Protein AF-A0AAW1TNF7-F1 (afdb_monomer_lite)

Radius of gyration: 17.15 Å; chains: 1; bounding box: 32×23×62 Å

Secondary structure (DSSP, 8-state):
-EE-TTS-EE------TT-------TTSSS-HHHHHHHHHHHHHHHHHTS-GGGHHHHHHHHHHHHHHTT--HHHHHHHHHTTSTTTTTTTT--------

InterPro domains:
  IPR058912 Helix-turn-helix domain, animal [PF26215] (22-80)

Organism: NCBI:txid420089

Sequence (100 aa):
MIRTNKNTVVANWYIKPMSSSRYKHANSNHDFGTKMNIIKAIKNRALKLSQLIFHMENRIKLISIFVENGYNTRFLERMINDLEINELQETSSVPTIVGD

pLDDT: mean 80.39, std 15.69, range [43.91, 94.81]

Structure (mmCIF, N/CA/C/O backbone):
data_AF-A0AAW1TNF7-F1
#
_entry.id   AF-A0AAW1TNF7-F1
#
loop_
_atom_site.group_PDB
_atom_site.id
_atom_site.type_symbol
_atom_site.label_atom_id
_atom_site.label_alt_id
_atom_site.label_comp_id
_atom_site.label_asym_id
_atom_site.label_entity_id
_atom_site.label_seq_id
_atom_site.pdbx_PDB_ins_code
_atom_site.Cartn_x
_atom_site.Cartn_y
_atom_site.Cartn_z
_atom_site.occupancy
_atom_site.B_iso_or_equiv
_atom_site.auth_seq_id
_atom_site.auth_comp_id
_atom_site.auth_asym_id
_atom_site.auth_atom_id
_atom_site.pdbx_PDB_model_num
ATOM 1 N N . MET A 1 1 ? -18.338 -0.972 7.243 1.00 66.00 1 MET A N 1
ATOM 2 C CA . MET A 1 1 ? -18.461 -0.360 8.580 1.00 66.00 1 MET A CA 1
ATOM 3 C C . MET A 1 1 ? -19.344 -1.273 9.405 1.00 66.00 1 MET A C 1
ATOM 5 O O . MET A 1 1 ? -20.415 -1.618 8.928 1.00 66.00 1 MET A O 1
ATOM 9 N N . ILE A 1 2 ? -18.872 -1.724 10.563 1.00 76.12 2 ILE A N 1
ATOM 10 C CA . ILE A 1 2 ? -19.595 -2.656 11.438 1.00 76.12 2 ILE A CA 1
ATOM 11 C C . ILE A 1 2 ? -19.802 -1.945 12.776 1.00 76.12 2 ILE A C 1
ATOM 13 O O . ILE A 1 2 ? -18.861 -1.363 13.315 1.00 76.12 2 ILE A O 1
ATOM 17 N N . ARG A 1 3 ? -21.032 -1.941 13.296 1.00 71.19 3 ARG A N 1
ATOM 18 C CA . ARG A 1 3 ? -21.325 -1.422 14.637 1.00 71.19 3 ARG A CA 1
ATOM 19 C C . ARG A 1 3 ? -21.099 -2.552 15.633 1.00 71.19 3 ARG A C 1
ATOM 21 O O . ARG A 1 3 ? -21.654 -3.631 15.459 1.00 71.19 3 ARG A O 1
ATOM 28 N N . THR A 1 4 ? -20.267 -2.327 16.640 1.00 72.50 4 THR A N 1
ATOM 29 C CA . THR A 1 4 ? -20.054 -3.317 17.699 1.00 72.50 4 THR A CA 1
ATOM 30 C C . THR A 1 4 ? -21.107 -3.165 18.795 1.00 72.50 4 THR A C 1
ATOM 32 O O . THR A 1 4 ? -21.696 -2.096 18.977 1.00 72.50 4 THR A O 1
ATOM 35 N N . ASN A 1 5 ? -21.281 -4.221 19.593 1.00 71.44 5 ASN A N 1
ATOM 36 C CA . ASN A 1 5 ? -22.155 -4.219 20.773 1.00 71.44 5 ASN A CA 1
ATOM 37 C C . ASN A 1 5 ? -21.734 -3.192 21.844 1.00 71.44 5 ASN A C 1
ATOM 39 O O . ASN A 1 5 ? -22.525 -2.869 22.720 1.00 71.44 5 ASN A O 1
ATOM 43 N N . LYS A 1 6 ? -20.513 -2.642 21.765 1.00 76.88 6 LYS A N 1
ATOM 44 C CA . LYS A 1 6 ? -19.997 -1.598 22.669 1.00 76.88 6 LYS A CA 1
ATOM 45 C C . LYS A 1 6 ? -20.311 -0.176 22.189 1.00 76.88 6 LYS A C 1
ATOM 47 O O . LYS A 1 6 ? -19.662 0.772 22.614 1.00 76.88 6 LYS A O 1
ATOM 52 N N . ASN A 1 7 ? -21.260 -0.024 21.264 1.00 74.94 7 ASN A N 1
ATOM 53 C CA . ASN A 1 7 ? -21.607 1.251 20.637 1.00 74.94 7 ASN A CA 1
ATOM 54 C C . ASN A 1 7 ? -20.428 1.927 19.902 1.00 74.94 7 ASN A C 1
ATOM 56 O O . ASN A 1 7 ? -20.480 3.122 19.621 1.00 74.94 7 ASN A O 1
ATOM 60 N N . THR A 1 8 ? -19.380 1.168 19.558 1.00 75.44 8 THR A N 1
ATOM 61 C CA . THR A 1 8 ? -18.251 1.666 18.766 1.00 75.44 8 THR A CA 1
ATOM 62 C C . THR A 1 8 ? -18.426 1.302 17.299 1.00 75.44 8 THR A C 1
ATOM 64 O O . THR A 1 8 ? -18.988 0.262 16.940 1.00 75.44 8 THR A O 1
ATOM 67 N N . VAL A 1 9 ? -17.949 2.186 16.428 1.00 80.44 9 VAL A N 1
ATOM 68 C CA . VAL A 1 9 ? -17.953 1.972 14.985 1.00 80.44 9 VAL A CA 1
ATOM 69 C C . VAL A 1 9 ? -16.599 1.429 14.569 1.00 80.44 9 VAL A C 1
ATOM 71 O O . VAL A 1 9 ? -15.570 2.041 14.841 1.00 80.44 9 VAL A O 1
ATOM 74 N N . VAL A 1 10 ? -16.610 0.292 13.884 1.00 84.06 10 VAL A N 1
ATOM 75 C CA . VAL A 1 10 ? -15.430 -0.339 13.304 1.00 84.06 10 VAL A CA 1
ATOM 76 C C . VAL A 1 10 ? -15.415 -0.056 11.804 1.00 84.06 10 VAL A C 1
ATOM 78 O O . VAL A 1 10 ? -16.317 -0.458 11.055 1.00 84.06 10 VAL A O 1
ATOM 81 N N . ALA A 1 11 ? -14.401 0.686 11.364 1.00 84.88 11 ALA A N 1
ATOM 82 C CA . ALA A 1 11 ? -14.240 1.116 9.982 1.00 84.88 11 ALA A CA 1
ATOM 83 C C . ALA A 1 11 ? -13.024 0.444 9.336 1.00 84.88 11 ALA A C 1
ATOM 85 O O . ALA A 1 11 ? -11.946 0.370 9.924 1.00 84.88 11 ALA A O 1
ATOM 86 N N . ASN A 1 12 ? -13.225 -0.026 8.106 1.00 88.06 12 ASN A N 1
ATOM 87 C CA . ASN A 1 12 ? -12.171 -0.476 7.208 1.00 88.06 12 ASN A CA 1
ATOM 88 C C . ASN A 1 12 ? -12.199 0.399 5.943 1.00 88.06 12 ASN A C 1
ATOM 90 O O . ASN A 1 12 ? -13.251 0.959 5.610 1.00 88.06 12 ASN A O 1
ATOM 94 N N . TRP A 1 13 ? -11.080 0.501 5.225 1.00 86.88 13 TRP A N 1
ATOM 95 C CA . TRP A 1 13 ? -11.037 1.207 3.952 1.00 86.88 13 TRP A CA 1
ATOM 96 C C . TRP A 1 13 ? -11.935 0.509 2.926 1.00 86.88 13 TRP A C 1
ATOM 98 O O . TRP A 1 13 ? -11.979 -0.716 2.813 1.00 86.88 13 TRP A O 1
ATOM 108 N N . TYR A 1 14 ? -12.699 1.303 2.184 1.00 82.69 14 TYR A N 1
ATOM 109 C CA . TYR A 1 14 ? -13.625 0.783 1.190 1.00 82.69 14 TYR A CA 1
ATOM 110 C C . TYR A 1 14 ? -12.973 0.765 -0.194 1.00 82.69 14 TYR A C 1
ATOM 112 O O . TYR A 1 14 ? -12.538 1.803 -0.697 1.00 82.69 14 TYR A O 1
ATOM 120 N N . ILE A 1 15 ? -12.970 -0.409 -0.826 1.00 79.31 15 ILE A N 1
ATOM 121 C CA . ILE A 1 15 ? -12.661 -0.585 -2.246 1.00 79.31 15 ILE A CA 1
ATOM 122 C C . ILE A 1 15 ? -13.958 -0.980 -2.948 1.00 79.31 15 ILE A C 1
ATOM 124 O O . ILE A 1 15 ? -14.658 -1.886 -2.492 1.00 79.31 15 ILE A O 1
ATOM 128 N N . LYS A 1 16 ? -14.284 -0.312 -4.060 1.00 77.81 16 LYS A N 1
ATOM 129 C CA . LYS A 1 16 ? -15.455 -0.684 -4.860 1.00 77.81 16 LYS A CA 1
ATOM 130 C C . LYS A 1 16 ? -15.324 -2.145 -5.332 1.00 77.81 16 LYS A C 1
ATOM 132 O O . LYS A 1 16 ? -14.288 -2.476 -5.898 1.00 77.81 16 LYS A O 1
ATOM 137 N N . PRO A 1 17 ? -16.374 -2.979 -5.218 1.00 64.69 17 PRO A N 1
ATOM 138 C CA . PRO A 1 17 ? -16.347 -4.373 -5.681 1.00 64.69 17 PRO A CA 1
ATOM 139 C C . PRO A 1 17 ? -16.016 -4.527 -7.170 1.00 64.69 17 PRO A C 1
ATOM 141 O O . PRO A 1 17 ? -15.403 -5.505 -7.567 1.00 64.69 17 PRO A O 1
ATOM 144 N N . MET A 1 18 ? -16.392 -3.539 -7.989 1.00 64.62 18 MET A N 1
ATOM 145 C CA . MET A 1 18 ? -16.090 -3.494 -9.426 1.00 64.62 18 MET A CA 1
ATOM 146 C C . MET A 1 18 ? -14.780 -2.760 -9.749 1.00 64.62 18 MET A C 1
ATOM 148 O O . MET A 1 18 ? -14.565 -2.355 -10.891 1.00 64.62 18 MET A O 1
ATOM 152 N N . SER A 1 19 ? -13.916 -2.498 -8.762 1.00 74.00 19 SER A N 1
ATOM 153 C CA . SER A 1 19 ? -12.617 -1.906 -9.074 1.00 74.00 19 SER A CA 1
ATOM 154 C C . SER A 1 19 ? -11.809 -2.926 -9.864 1.00 74.00 19 SER A C 1
ATOM 156 O O . SER A 1 19 ? -11.618 -4.044 -9.397 1.00 74.00 19 SER A O 1
ATOM 158 N N . SER A 1 20 ? -11.283 -2.536 -11.019 1.00 72.25 20 SER A N 1
A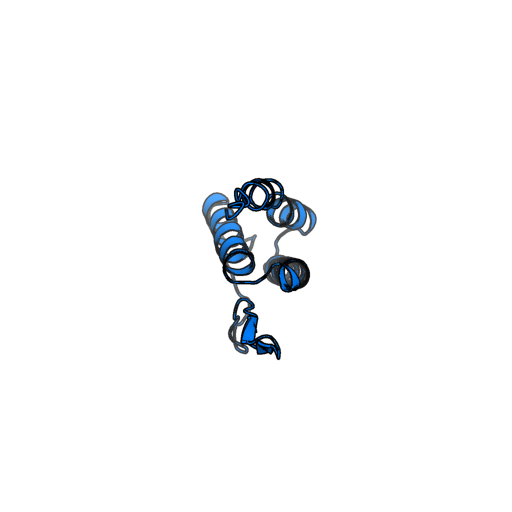TOM 159 C CA . SER A 1 20 ? -10.416 -3.399 -11.825 1.00 72.25 20 SER A CA 1
ATOM 160 C C . SER A 1 20 ? -9.040 -3.638 -11.193 1.00 72.25 20 SER A C 1
ATOM 162 O O . SER A 1 20 ? -8.196 -4.264 -11.825 1.00 72.25 20 SER A O 1
ATOM 164 N N . SER A 1 21 ? -8.778 -3.069 -10.007 1.00 72.12 21 SER A N 1
ATOM 165 C CA . SER A 1 21 ? -7.460 -3.002 -9.365 1.00 72.12 21 SER A CA 1
ATOM 166 C C . SER A 1 21 ? -6.354 -2.456 -10.280 1.00 72.12 21 SER A C 1
ATOM 168 O O . SER A 1 21 ? -5.177 -2.587 -9.963 1.00 72.12 21 SER A O 1
ATOM 170 N N . ARG A 1 22 ? -6.699 -1.817 -11.410 1.00 79.19 22 ARG A N 1
ATOM 171 C CA . ARG A 1 22 ? -5.732 -1.276 -12.370 1.00 79.19 22 ARG A CA 1
ATOM 172 C C . ARG A 1 22 ? -5.221 0.068 -11.881 1.00 79.19 22 ARG A C 1
ATOM 174 O O . ARG A 1 22 ? -5.897 1.090 -11.996 1.00 79.19 22 ARG A O 1
ATOM 181 N N . TYR A 1 23 ? -4.006 0.053 -11.363 1.00 87.38 23 TYR A N 1
ATOM 182 C CA . TYR A 1 23 ? -3.233 1.245 -11.051 1.00 87.38 23 TYR A CA 1
ATOM 183 C C . TYR A 1 23 ? -2.215 1.505 -12.169 1.00 87.38 23 TYR A C 1
ATOM 185 O O . TYR A 1 23 ? -2.179 0.798 -13.177 1.00 87.38 23 TYR A O 1
ATOM 193 N N . LYS A 1 24 ? -1.386 2.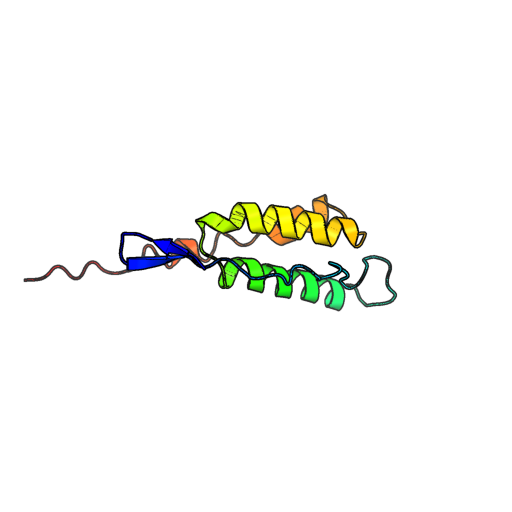553 -12.041 1.00 88.19 24 LYS A N 1
ATOM 194 C CA . LYS A 1 24 ? -0.290 2.758 -13.003 1.00 88.19 24 LYS A CA 1
ATOM 195 C C . LYS A 1 24 ? 0.622 1.537 -12.959 1.00 88.19 24 LYS A C 1
ATOM 197 O O . LYS A 1 24 ? 1.230 1.280 -11.927 1.00 88.19 24 LYS A O 1
ATOM 202 N N . HIS A 1 25 ? 0.725 0.822 -14.071 1.00 91.81 25 HIS A N 1
ATOM 203 C CA . HIS A 1 25 ? 1.554 -0.374 -14.186 1.00 91.81 25 HIS A CA 1
ATOM 204 C C . HIS A 1 25 ? 3.045 -0.046 -13.999 1.00 91.81 25 HIS A C 1
ATOM 206 O O . HIS A 1 25 ? 3.496 1.027 -14.418 1.00 91.81 25 HIS A O 1
ATOM 212 N N . ALA A 1 26 ? 3.833 -0.961 -13.434 1.00 90.94 26 ALA A N 1
ATOM 213 C CA . ALA A 1 26 ? 5.262 -0.748 -13.182 1.00 90.94 26 ALA A CA 1
ATOM 214 C C . ALA A 1 26 ? 6.049 -0.404 -14.463 1.00 90.94 26 ALA A C 1
ATOM 216 O O . ALA A 1 26 ? 6.864 0.518 -14.464 1.00 90.94 26 ALA A O 1
ATOM 217 N N . ASN A 1 27 ? 5.711 -1.064 -15.574 1.00 91.19 27 ASN A N 1
ATOM 218 C CA . ASN A 1 27 ? 6.331 -0.866 -16.896 1.00 91.19 27 ASN A CA 1
ATOM 219 C C . ASN A 1 27 ? 5.738 0.294 -17.718 1.00 91.19 27 ASN A C 1
ATOM 221 O O . ASN A 1 27 ? 6.094 0.472 -18.877 1.00 91.19 27 ASN A O 1
ATOM 225 N N . SER A 1 28 ? 4.806 1.076 -17.164 1.00 91.56 28 SER A N 1
ATOM 226 C CA . SER A 1 28 ? 4.272 2.249 -17.873 1.00 91.56 28 SER A CA 1
ATOM 227 C C . SER A 1 28 ? 5.341 3.338 -18.042 1.00 91.56 28 SER A C 1
ATOM 229 O O . SER A 1 28 ? 6.228 3.464 -17.197 1.00 91.56 28 SER A O 1
ATOM 231 N N . ASN A 1 29 ? 5.228 4.180 -19.076 1.00 93.31 29 ASN A N 1
ATOM 232 C CA . ASN A 1 29 ? 6.184 5.264 -19.375 1.00 93.31 29 ASN A CA 1
ATOM 233 C C . ASN A 1 29 ? 6.094 6.471 -18.409 1.00 93.31 29 ASN A C 1
ATOM 235 O O . ASN A 1 29 ? 6.378 7.609 -18.766 1.00 93.31 29 ASN A O 1
ATOM 239 N N . HIS A 1 30 ? 5.614 6.247 -17.188 1.00 91.00 30 HIS A N 1
ATOM 240 C CA . HIS A 1 30 ? 5.562 7.260 -16.143 1.00 91.00 30 HIS A CA 1
ATOM 241 C C . HIS A 1 30 ? 6.835 7.223 -15.305 1.00 91.00 30 HIS A C 1
ATOM 243 O O . HIS A 1 30 ? 7.418 6.155 -15.085 1.00 91.00 30 HIS A O 1
ATOM 249 N N . ASP A 1 31 ? 7.221 8.384 -14.789 1.00 92.94 31 ASP A N 1
ATOM 250 C CA . ASP A 1 31 ? 8.353 8.509 -13.888 1.00 92.94 31 ASP A CA 1
ATOM 251 C C . ASP A 1 31 ? 8.148 7.670 -12.614 1.00 92.94 31 ASP A C 1
ATOM 253 O O . ASP A 1 31 ? 7.027 7.394 -12.161 1.00 92.94 31 ASP A O 1
ATOM 257 N N . PHE A 1 32 ? 9.264 7.232 -12.035 1.00 90.88 32 PHE A N 1
ATOM 258 C CA . PHE A 1 32 ? 9.252 6.401 -10.837 1.00 90.88 32 PHE A CA 1
ATOM 259 C C . PHE A 1 32 ? 8.638 7.129 -9.630 1.00 90.88 32 PHE A C 1
ATOM 261 O O . PHE A 1 32 ? 7.969 6.497 -8.811 1.00 90.88 32 PHE A O 1
ATOM 268 N N . GLY A 1 33 ? 8.799 8.454 -9.546 1.00 93.25 33 GLY A N 1
ATOM 269 C CA . GLY A 1 33 ? 8.239 9.281 -8.477 1.00 93.25 33 GLY A CA 1
ATOM 270 C C . GLY A 1 33 ? 6.711 9.247 -8.453 1.00 93.25 33 GLY A C 1
ATOM 271 O O . GLY A 1 33 ? 6.112 8.994 -7.410 1.00 93.25 33 GLY A O 1
ATOM 272 N N . THR A 1 34 ? 6.065 9.393 -9.606 1.00 92.31 34 THR A N 1
ATOM 273 C CA . THR A 1 34 ? 4.609 9.299 -9.755 1.00 92.31 34 THR A CA 1
ATOM 274 C C . THR A 1 34 ? 4.094 7.923 -9.338 1.00 92.31 34 THR A C 1
ATOM 276 O O . THR A 1 34 ? 3.103 7.825 -8.612 1.00 92.31 34 THR A O 1
ATOM 279 N N . LYS A 1 35 ? 4.777 6.846 -9.743 1.00 92.31 35 LYS A N 1
ATOM 280 C CA . LYS A 1 35 ? 4.419 5.470 -9.352 1.00 92.31 35 LYS A CA 1
ATOM 281 C C . LYS A 1 35 ? 4.536 5.271 -7.836 1.00 92.31 35 LYS A C 1
ATOM 283 O O . LYS A 1 35 ? 3.600 4.796 -7.195 1.00 92.31 35 LYS A O 1
ATOM 288 N N . MET A 1 36 ? 5.644 5.723 -7.253 1.00 91.94 36 MET A N 1
ATOM 289 C CA . MET A 1 36 ? 5.902 5.724 -5.811 1.00 91.94 36 MET A CA 1
ATOM 290 C C . MET A 1 36 ? 4.824 6.506 -5.039 1.00 91.94 36 MET A C 1
ATOM 292 O O . MET A 1 36 ? 4.311 6.029 -4.025 1.00 91.94 36 MET A O 1
ATOM 296 N N . ASN A 1 37 ? 4.436 7.682 -5.533 1.00 92.81 37 ASN A N 1
ATOM 297 C CA . ASN A 1 37 ? 3.412 8.520 -4.910 1.00 92.81 37 ASN A CA 1
ATOM 298 C C . ASN A 1 37 ? 2.035 7.855 -4.914 1.00 92.81 37 ASN A C 1
ATOM 300 O O . ASN A 1 37 ? 1.317 7.951 -3.923 1.00 92.81 37 ASN A O 1
ATOM 304 N N . ILE A 1 38 ? 1.685 7.126 -5.975 1.00 92.69 38 ILE A N 1
ATOM 305 C CA . ILE A 1 38 ? 0.436 6.354 -6.030 1.00 92.69 38 ILE A CA 1
ATOM 306 C C . ILE A 1 38 ? 0.427 5.257 -4.966 1.00 92.69 38 ILE A C 1
ATOM 308 O O . ILE A 1 38 ? -0.545 5.150 -4.217 1.00 92.69 38 ILE A O 1
ATOM 312 N N . ILE A 1 39 ? 1.515 4.488 -4.847 1.00 92.44 39 ILE A N 1
ATOM 313 C CA . ILE A 1 39 ? 1.628 3.441 -3.821 1.00 92.44 39 ILE A CA 1
ATOM 314 C C . ILE A 1 39 ? 1.481 4.056 -2.424 1.00 92.44 39 ILE A C 1
ATOM 316 O O . ILE A 1 39 ? 0.686 3.574 -1.616 1.00 92.44 39 ILE A O 1
ATOM 320 N N . LYS A 1 40 ? 2.177 5.168 -2.149 1.00 91.94 40 LYS A N 1
ATOM 321 C CA . LYS A 1 40 ? 2.078 5.889 -0.870 1.00 91.94 40 LYS A CA 1
ATOM 322 C C . LYS A 1 40 ? 0.664 6.402 -0.595 1.00 91.94 40 LYS A C 1
ATOM 324 O O . LYS A 1 40 ? 0.164 6.220 0.511 1.00 91.94 40 LYS A O 1
ATOM 329 N N . ALA A 1 41 ? 0.009 7.015 -1.579 1.00 91.19 41 ALA A N 1
ATOM 330 C CA . ALA A 1 41 ? 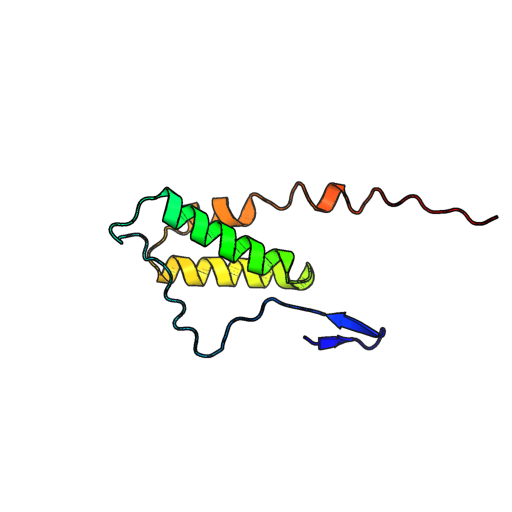-1.332 7.571 -1.421 1.00 91.19 41 ALA A CA 1
ATOM 331 C C . ALA A 1 41 ? -2.360 6.483 -1.082 1.00 91.19 41 ALA A C 1
ATOM 333 O O . ALA A 1 41 ? -3.177 6.651 -0.177 1.00 91.19 41 ALA A O 1
ATOM 334 N N . ILE A 1 42 ? -2.291 5.344 -1.771 1.00 91.31 42 ILE A N 1
ATOM 335 C CA . ILE A 1 42 ? -3.223 4.231 -1.569 1.00 91.31 42 ILE A CA 1
ATOM 336 C C . ILE A 1 42 ? -2.937 3.534 -0.241 1.00 91.31 42 ILE A C 1
ATOM 338 O O . ILE A 1 42 ? -3.875 3.264 0.505 1.00 91.31 42 ILE A O 1
ATOM 342 N N . LYS A 1 43 ? -1.660 3.338 0.109 1.00 91.25 43 LYS A N 1
ATOM 343 C CA . LYS A 1 43 ? -1.264 2.855 1.435 1.00 91.25 43 LYS A CA 1
ATOM 344 C C . LYS A 1 43 ? -1.823 3.737 2.546 1.00 91.25 43 LYS A C 1
ATOM 346 O O . LYS A 1 43 ? -2.494 3.240 3.444 1.00 91.25 43 LYS A O 1
ATOM 351 N N . ASN A 1 44 ? -1.578 5.044 2.469 1.00 90.38 44 ASN A N 1
ATOM 352 C CA . ASN A 1 44 ? -2.047 5.995 3.473 1.00 90.38 44 ASN A CA 1
ATOM 353 C C . ASN A 1 44 ? -3.568 5.952 3.593 1.00 90.38 44 ASN A C 1
ATOM 355 O O . ASN A 1 44 ? -4.092 5.956 4.698 1.00 90.38 44 ASN A O 1
ATOM 359 N N . ARG A 1 45 ? -4.283 5.846 2.471 1.00 89.56 45 ARG A N 1
ATOM 360 C CA . ARG A 1 45 ? -5.737 5.690 2.481 1.00 89.56 45 ARG A CA 1
ATOM 361 C C . ARG A 1 45 ? -6.173 4.397 3.173 1.00 89.56 45 ARG A C 1
ATOM 363 O O . ARG A 1 45 ? -7.122 4.431 3.947 1.00 89.56 45 ARG A O 1
ATOM 370 N N . ALA A 1 46 ? -5.508 3.280 2.894 1.00 90.31 46 ALA A N 1
ATOM 371 C CA . ALA A 1 46 ? -5.851 1.992 3.479 1.00 90.31 46 ALA A CA 1
ATOM 372 C C . ALA A 1 46 ? -5.627 1.971 4.990 1.00 90.31 46 ALA A C 1
ATOM 374 O O . ALA A 1 46 ? -6.488 1.494 5.718 1.00 90.31 46 ALA A O 1
ATOM 375 N N . LEU A 1 47 ? -4.506 2.516 5.463 1.00 89.25 47 LEU A N 1
ATOM 376 C CA . LEU A 1 47 ? -4.135 2.472 6.877 1.00 89.25 47 LEU A CA 1
ATOM 377 C C . LEU A 1 47 ? -4.817 3.579 7.691 1.00 89.25 47 LEU A C 1
ATOM 379 O O . LEU A 1 47 ? -5.399 3.287 8.725 1.00 89.25 47 LEU A O 1
ATOM 383 N N . LYS A 1 48 ? -4.851 4.827 7.205 1.00 88.19 48 LYS A N 1
ATOM 384 C CA . LYS A 1 48 ? -5.420 5.956 7.968 1.00 88.19 48 LYS A CA 1
ATOM 385 C C . LYS A 1 48 ? -6.943 5.938 8.061 1.00 88.19 48 LYS A C 1
ATOM 387 O O . LYS A 1 48 ? -7.502 6.501 8.992 1.00 88.19 48 LYS A O 1
ATOM 392 N N . LEU A 1 49 ? -7.628 5.328 7.090 1.00 88.31 49 LEU A N 1
ATOM 393 C CA . LEU A 1 49 ? -9.093 5.211 7.109 1.00 88.31 49 LEU A CA 1
ATOM 394 C C . LEU A 1 49 ? -9.585 3.900 7.732 1.00 88.31 49 LEU A C 1
ATOM 396 O O . LEU A 1 49 ? -10.795 3.679 7.793 1.00 88.31 49 LEU A O 1
ATOM 400 N N . SER A 1 50 ? -8.677 3.014 8.146 1.00 89.12 50 SER A N 1
ATOM 401 C CA . SER A 1 50 ? -9.032 1.750 8.785 1.00 89.12 50 SER A CA 1
ATOM 402 C C . SER A 1 50 ? -8.494 1.671 10.204 1.00 89.12 50 SER A C 1
ATOM 404 O O . SER A 1 50 ? -7.489 2.281 10.557 1.00 89.12 50 SER A O 1
ATOM 406 N N . GLN A 1 51 ? -9.180 0.897 11.034 1.00 88.12 51 GLN A N 1
ATOM 407 C CA . GLN A 1 51 ? -8.688 0.564 12.365 1.00 88.12 51 GLN A CA 1
ATOM 408 C C . GLN A 1 51 ? -7.558 -0.463 12.302 1.00 88.12 51 GLN A C 1
ATOM 410 O O . GLN A 1 51 ? -7.527 -1.295 11.394 1.00 88.12 51 GLN A O 1
ATOM 415 N N . LEU A 1 52 ? -6.693 -0.446 13.322 1.00 86.69 52 LEU A N 1
ATOM 416 C CA . LEU A 1 52 ? -5.490 -1.281 13.428 1.00 86.69 52 LEU A CA 1
ATOM 417 C C . LEU A 1 52 ? -5.762 -2.778 13.196 1.00 86.69 52 LEU A C 1
ATOM 419 O O . LEU A 1 52 ? -4.964 -3.466 12.568 1.00 86.69 52 LEU A O 1
ATOM 423 N N . ILE A 1 53 ? -6.937 -3.266 13.607 1.00 87.06 53 ILE A N 1
ATOM 424 C CA . ILE A 1 53 ? -7.360 -4.660 13.405 1.00 87.06 53 ILE A CA 1
ATOM 425 C C . ILE A 1 53 ? -7.401 -5.085 11.927 1.00 87.06 53 ILE A C 1
ATOM 427 O O . ILE A 1 53 ? -7.255 -6.265 11.629 1.00 87.06 53 ILE A O 1
ATOM 431 N N . PHE A 1 54 ? -7.584 -4.138 11.000 1.00 89.44 54 PHE A N 1
ATOM 432 C CA . PHE A 1 54 ? -7.621 -4.396 9.559 1.00 89.44 54 PHE A CA 1
ATOM 433 C C . PHE A 1 54 ? -6.297 -4.093 8.861 1.00 89.44 54 PHE A C 1
ATOM 435 O O . PHE A 1 54 ? -6.174 -4.346 7.665 1.00 89.44 54 PHE A O 1
ATOM 442 N N . HIS A 1 55 ? -5.302 -3.532 9.556 1.00 89.75 55 HIS A N 1
ATOM 443 C CA . HIS A 1 55 ? -4.069 -3.072 8.911 1.00 89.75 55 HIS A CA 1
ATOM 444 C C . HIS A 1 55 ? -3.316 -4.224 8.253 1.00 89.75 55 HIS A C 1
ATOM 446 O O . HIS A 1 55 ? -2.901 -4.088 7.106 1.00 89.75 55 HIS A O 1
ATOM 452 N N . MET A 1 56 ? -3.219 -5.378 8.915 1.00 90.19 56 MET A N 1
ATOM 453 C CA . MET A 1 56 ? -2.571 -6.566 8.348 1.00 90.19 56 MET A CA 1
ATOM 454 C C . MET A 1 56 ? -3.257 -7.048 7.065 1.00 90.19 56 MET A C 1
ATOM 456 O O . MET A 1 56 ? -2.600 -7.219 6.039 1.00 90.19 56 MET A O 1
ATOM 460 N N . GLU A 1 57 ? -4.583 -7.197 7.089 1.00 91.38 57 GLU A N 1
ATOM 461 C CA . GLU A 1 57 ? -5.361 -7.601 5.911 1.00 91.38 57 GLU A CA 1
ATOM 462 C C . GLU A 1 57 ? -5.219 -6.578 4.772 1.00 91.38 57 GLU A C 1
ATOM 464 O O . GLU A 1 57 ? -4.995 -6.933 3.613 1.00 91.38 57 GLU A O 1
ATOM 469 N N . ASN A 1 58 ? -5.266 -5.288 5.105 1.00 91.88 58 ASN A N 1
ATOM 470 C CA . ASN A 1 58 ? -5.114 -4.207 4.141 1.00 91.88 58 ASN A CA 1
ATOM 471 C 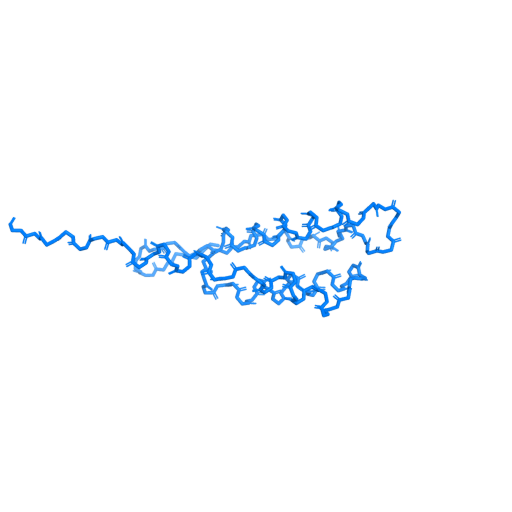C . ASN A 1 58 ? -3.719 -4.176 3.514 1.00 91.88 58 ASN A C 1
ATOM 473 O O . ASN A 1 58 ? -3.613 -3.942 2.312 1.00 91.88 58 ASN A O 1
ATOM 477 N N . ARG A 1 59 ? -2.653 -4.446 4.279 1.00 91.38 59 ARG A N 1
ATOM 478 C CA . ARG A 1 59 ? -1.281 -4.550 3.754 1.00 91.38 59 ARG A CA 1
ATOM 479 C C . ARG A 1 59 ? -1.161 -5.693 2.751 1.00 91.38 59 ARG A C 1
ATOM 481 O O . ARG A 1 59 ? -0.672 -5.466 1.647 1.00 91.38 59 ARG A O 1
ATOM 488 N N . ILE A 1 60 ? -1.665 -6.880 3.095 1.00 92.69 60 ILE A N 1
ATOM 489 C CA . ILE A 1 60 ? -1.669 -8.047 2.196 1.00 92.69 60 ILE A CA 1
ATOM 490 C C . ILE A 1 60 ? -2.401 -7.706 0.894 1.00 92.69 60 ILE A C 1
ATOM 492 O O . ILE A 1 60 ? -1.874 -7.923 -0.197 1.00 92.69 60 ILE A O 1
ATOM 496 N N . LYS A 1 61 ? -3.581 -7.090 1.008 1.00 91.81 61 LYS A N 1
ATOM 497 C CA . LYS A 1 61 ? -4.393 -6.688 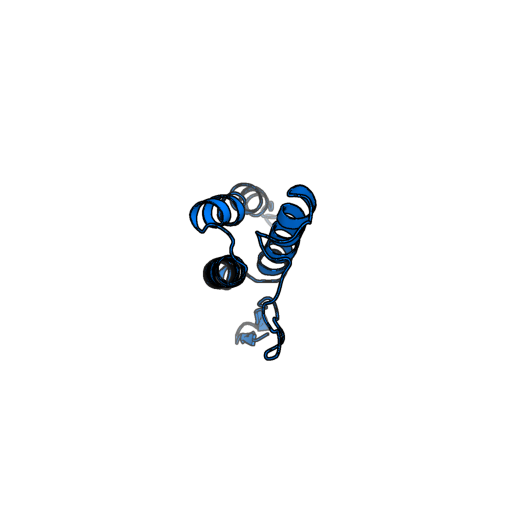-0.144 1.00 91.81 61 LYS A CA 1
ATOM 498 C C . LYS A 1 61 ? -3.718 -5.624 -1.012 1.00 91.81 61 LYS A C 1
ATOM 500 O O . LYS A 1 61 ? -3.832 -5.655 -2.232 1.00 91.81 61 LYS A O 1
ATOM 505 N N . LEU A 1 62 ? -3.012 -4.669 -0.410 1.00 92.38 62 LEU A N 1
ATOM 506 C CA . LEU A 1 62 ? -2.235 -3.679 -1.158 1.00 92.38 62 LEU A CA 1
ATOM 507 C C . LEU A 1 62 ? -1.098 -4.333 -1.938 1.00 92.38 62 LEU A C 1
ATOM 509 O O . LEU A 1 62 ? -0.899 -4.005 -3.107 1.00 92.38 62 LEU A O 1
ATOM 513 N N . ILE A 1 63 ? -0.364 -5.250 -1.304 1.00 93.38 63 ILE A N 1
ATOM 514 C CA . ILE A 1 63 ? 0.726 -5.973 -1.958 1.00 93.38 63 ILE A CA 1
ATOM 515 C C . ILE A 1 63 ? 0.176 -6.756 -3.150 1.00 93.38 63 ILE A C 1
ATOM 517 O O . ILE A 1 63 ? 0.709 -6.602 -4.246 1.00 93.38 63 ILE A O 1
ATOM 521 N N . SER A 1 64 ? -0.914 -7.512 -2.980 1.00 93.06 64 SER A N 1
ATOM 522 C CA . SER A 1 64 ? -1.498 -8.297 -4.076 1.00 93.06 64 SER A CA 1
ATOM 523 C C . SER A 1 64 ? -1.904 -7.413 -5.258 1.00 93.06 64 SER A C 1
ATOM 525 O O . SER A 1 64 ? -1.504 -7.675 -6.389 1.00 93.06 64 SER A O 1
ATOM 527 N N . ILE A 1 65 ? -2.592 -6.300 -4.984 1.00 92.38 65 ILE A N 1
ATOM 528 C CA . ILE A 1 65 ? -2.989 -5.312 -5.990 1.00 92.38 65 ILE A CA 1
ATOM 529 C C . ILE A 1 65 ? -1.778 -4.808 -6.783 1.00 92.38 65 ILE A C 1
ATOM 531 O O . ILE A 1 65 ? -1.812 -4.765 -8.010 1.00 92.38 65 ILE A O 1
ATOM 535 N N . PHE A 1 66 ? -0.698 -4.387 -6.123 1.00 93.62 66 PHE A N 1
ATOM 536 C CA . PHE A 1 66 ? 0.445 -3.831 -6.851 1.00 93.62 66 PHE A CA 1
ATOM 537 C C . PHE A 1 66 ? 1.284 -4.908 -7.545 1.00 93.62 66 PHE A C 1
ATOM 539 O O . PHE A 1 66 ? 1.810 -4.646 -8.624 1.00 93.62 66 PHE A O 1
ATOM 546 N N . VAL A 1 67 ? 1.360 -6.126 -7.010 1.00 94.81 67 VAL A N 1
ATOM 547 C CA . VAL A 1 67 ? 1.986 -7.258 -7.713 1.00 94.81 67 VAL A CA 1
ATOM 548 C C . VAL A 1 67 ? 1.256 -7.545 -9.029 1.00 94.81 67 VAL A C 1
ATOM 550 O O . VAL A 1 67 ? 1.905 -7.662 -10.067 1.00 94.81 67 VAL A O 1
ATOM 553 N N . GLU A 1 68 ? -0.080 -7.529 -9.035 1.00 93.69 68 GLU A N 1
ATOM 554 C CA . GLU A 1 68 ? -0.889 -7.654 -10.263 1.00 93.69 68 GLU A CA 1
ATOM 555 C C . GLU A 1 68 ? -0.629 -6.519 -11.274 1.00 93.69 68 GLU A C 1
ATOM 557 O O . GLU A 1 68 ? -0.808 -6.696 -12.476 1.00 93.69 68 GLU A O 1
ATOM 562 N N . ASN A 1 69 ? -0.158 -5.357 -10.809 1.00 92.44 69 ASN A N 1
ATOM 563 C CA . ASN A 1 69 ? 0.245 -4.225 -11.652 1.00 92.44 69 ASN A CA 1
ATOM 564 C C . ASN A 1 69 ? 1.743 -4.246 -12.031 1.00 92.44 69 ASN A C 1
ATOM 566 O O . ASN A 1 69 ? 2.290 -3.223 -12.462 1.00 92.44 69 ASN A O 1
ATOM 570 N N . GLY A 1 70 ? 2.414 -5.387 -11.860 1.00 93.69 70 GLY A N 1
ATOM 571 C CA . GLY A 1 70 ? 3.785 -5.631 -12.310 1.00 93.69 70 GLY A CA 1
ATOM 572 C C . GLY A 1 70 ? 4.877 -5.110 -11.375 1.00 93.69 70 GLY A C 1
ATOM 573 O O . GLY A 1 70 ? 6.038 -5.039 -11.778 1.00 93.69 70 GLY A O 1
ATOM 574 N N . TYR A 1 71 ? 4.539 -4.708 -10.148 1.00 94.81 71 TYR A N 1
ATOM 575 C CA . TYR A 1 71 ? 5.532 -4.248 -9.176 1.00 94.81 71 TYR A CA 1
ATOM 576 C C . TYR A 1 71 ? 6.207 -5.428 -8.467 1.00 94.81 71 TYR A C 1
ATOM 578 O O . TYR A 1 71 ? 5.593 -6.456 -8.196 1.00 94.81 71 TYR A O 1
ATOM 586 N N . ASN A 1 72 ? 7.484 -5.264 -8.123 1.00 94.69 72 ASN A N 1
ATOM 587 C CA . ASN A 1 72 ? 8.245 -6.281 -7.404 1.00 94.69 72 ASN A CA 1
ATOM 588 C C . ASN A 1 72 ? 7.801 -6.390 -5.931 1.00 94.69 72 ASN A C 1
ATOM 590 O O . ASN A 1 72 ? 7.777 -5.388 -5.215 1.00 94.69 72 ASN A O 1
ATOM 594 N N . THR A 1 73 ? 7.532 -7.609 -5.459 1.00 93.94 73 THR A N 1
ATOM 595 C CA . THR A 1 73 ? 7.048 -7.876 -4.093 1.00 93.94 73 THR A CA 1
ATOM 596 C C . THR A 1 73 ? 7.991 -7.368 -3.005 1.00 93.94 73 THR A C 1
ATOM 598 O O . THR A 1 73 ? 7.545 -6.659 -2.111 1.00 93.94 73 THR A O 1
ATOM 601 N N . ARG A 1 74 ? 9.303 -7.622 -3.111 1.00 92.25 74 ARG A N 1
ATOM 602 C CA . ARG A 1 74 ? 10.292 -7.178 -2.108 1.00 92.25 74 ARG A CA 1
ATOM 603 C C . ARG A 1 74 ? 10.321 -5.654 -1.983 1.00 92.25 74 ARG A C 1
ATOM 605 O O . ARG A 1 74 ? 10.472 -5.105 -0.894 1.00 92.25 74 ARG A O 1
ATOM 612 N N . PHE A 1 75 ? 10.186 -4.956 -3.109 1.00 90.69 75 PHE A N 1
ATOM 613 C CA . PHE A 1 75 ? 10.093 -3.499 -3.115 1.00 90.69 75 PHE A CA 1
ATOM 614 C C . PHE A 1 75 ? 8.822 -3.006 -2.405 1.00 90.69 75 PHE A C 1
ATOM 616 O O . PHE A 1 75 ? 8.895 -2.072 -1.603 1.00 90.69 75 PHE A O 1
ATOM 623 N N . LEU A 1 76 ? 7.680 -3.647 -2.672 1.00 92.81 76 LEU A N 1
ATOM 624 C CA . LEU A 1 76 ? 6.398 -3.313 -2.053 1.00 92.81 76 LEU A CA 1
ATOM 625 C C . LEU A 1 76 ? 6.381 -3.595 -0.552 1.00 92.81 76 LEU A C 1
ATOM 627 O O . LEU A 1 76 ? 5.906 -2.753 0.201 1.00 92.81 76 LEU A O 1
ATOM 631 N N . GLU A 1 77 ? 6.920 -4.732 -0.115 1.00 91.50 77 GLU A N 1
ATOM 632 C CA . GLU A 1 77 ? 7.016 -5.102 1.301 1.00 91.50 77 GLU A CA 1
ATOM 633 C C . GLU A 1 77 ? 7.761 -4.036 2.094 1.00 91.50 77 GLU A C 1
ATOM 635 O O . GLU A 1 77 ? 7.241 -3.555 3.096 1.00 91.50 77 GLU A O 1
ATOM 640 N N . ARG A 1 78 ? 8.919 -3.586 1.598 1.00 90.00 78 ARG A N 1
ATOM 641 C CA . ARG A 1 78 ? 9.663 -2.477 2.206 1.00 90.00 78 ARG A CA 1
ATOM 642 C C . ARG A 1 78 ? 8.797 -1.216 2.262 1.00 90.00 78 ARG A C 1
ATOM 644 O O . ARG A 1 78 ? 8.448 -0.713 3.322 1.00 90.00 78 ARG A O 1
ATOM 651 N N . MET A 1 79 ? 8.305 -0.769 1.111 1.00 88.44 79 MET A N 1
ATOM 652 C CA . MET A 1 79 ? 7.483 0.440 1.017 1.00 88.44 79 MET A CA 1
ATOM 653 C C . MET A 1 79 ? 6.230 0.461 1.905 1.00 88.44 79 MET A C 1
ATOM 655 O O . MET A 1 79 ? 5.805 1.532 2.366 1.00 88.44 79 MET A O 1
ATOM 659 N N . ILE A 1 80 ? 5.572 -0.686 2.054 1.00 88.06 80 ILE A N 1
ATOM 660 C CA . ILE A 1 80 ? 4.299 -0.809 2.755 1.00 88.06 80 ILE A CA 1
ATOM 661 C C . ILE A 1 80 ? 4.537 -1.002 4.252 1.00 88.06 80 ILE A C 1
ATOM 663 O O . ILE A 1 80 ? 3.847 -0.350 5.038 1.00 88.06 80 ILE A O 1
ATOM 667 N N . ASN A 1 81 ? 5.534 -1.792 4.648 1.00 82.50 81 ASN A N 1
ATOM 668 C CA . ASN A 1 81 ? 5.781 -2.140 6.047 1.00 82.50 81 ASN A CA 1
ATOM 669 C C . ASN A 1 81 ? 6.589 -1.082 6.821 1.00 82.50 81 ASN A C 1
ATOM 671 O O . ASN A 1 81 ? 6.432 -0.997 8.033 1.00 82.50 81 ASN A O 1
ATOM 675 N N . ASP A 1 82 ? 7.346 -0.206 6.153 1.00 71.75 82 ASP A N 1
ATOM 676 C CA . ASP A 1 82 ? 8.283 0.739 6.795 1.00 71.75 82 ASP A CA 1
ATOM 677 C C . ASP A 1 82 ? 7.673 1.821 7.735 1.00 71.75 82 ASP A C 1
ATOM 679 O O . ASP A 1 82 ? 8.430 2.592 8.314 1.00 71.75 82 ASP A O 1
ATOM 683 N N . LEU A 1 83 ? 6.344 1.957 7.909 1.00 57.56 83 LEU A N 1
ATOM 684 C CA . LEU A 1 83 ? 5.742 3.156 8.554 1.00 57.56 83 LEU A CA 1
ATOM 685 C C . LEU A 1 83 ? 4.914 2.948 9.835 1.00 57.56 83 LEU A C 1
ATOM 687 O O . LEU A 1 83 ? 4.101 3.804 10.163 1.00 57.56 83 LEU A O 1
ATOM 691 N N . GLU A 1 84 ? 5.118 1.878 10.598 1.00 55.75 84 GLU A N 1
ATOM 692 C CA . GLU A 1 84 ? 4.371 1.691 11.861 1.00 55.75 84 GLU A CA 1
ATOM 693 C C . GLU A 1 84 ? 5.096 2.218 13.117 1.00 55.75 84 GLU A C 1
ATOM 695 O O . GLU A 1 84 ? 4.513 2.265 14.194 1.00 55.75 84 GLU A O 1
ATOM 700 N N . ILE A 1 85 ? 6.345 2.687 12.993 1.00 51.94 85 ILE A N 1
ATOM 701 C CA . ILE A 1 85 ? 7.153 3.102 14.157 1.00 51.94 85 ILE A CA 1
ATOM 702 C C . ILE A 1 85 ? 6.726 4.472 14.729 1.00 51.94 85 ILE A C 1
ATOM 704 O O . ILE A 1 85 ? 6.917 4.714 15.917 1.00 51.94 85 ILE A O 1
ATOM 708 N N . ASN A 1 86 ? 6.085 5.348 13.944 1.00 48.81 86 ASN A N 1
ATOM 709 C CA . ASN A 1 86 ? 5.824 6.729 14.386 1.00 48.81 86 ASN A CA 1
ATOM 710 C C . ASN A 1 86 ? 4.430 6.966 15.001 1.00 48.81 86 ASN A C 1
ATOM 712 O O . ASN A 1 86 ? 4.308 7.817 15.871 1.00 48.81 86 ASN A O 1
ATOM 716 N N . GLU A 1 87 ? 3.385 6.224 14.612 1.00 53.28 87 GLU A N 1
ATOM 717 C CA . GLU A 1 87 ? 2.014 6.474 15.117 1.00 53.28 87 GLU A CA 1
ATOM 718 C C . GLU A 1 87 ? 1.723 5.775 16.467 1.00 53.28 87 GLU A C 1
ATOM 720 O O . GLU A 1 87 ? 0.847 6.214 17.208 1.00 53.28 87 GLU A O 1
ATOM 725 N N . LEU A 1 88 ? 2.495 4.748 16.854 1.00 51.12 88 LEU A N 1
ATOM 726 C CA . LEU A 1 88 ? 2.358 4.076 18.161 1.00 51.12 88 LEU A CA 1
ATOM 727 C C . LEU A 1 88 ? 2.987 4.855 19.332 1.00 51.12 88 LEU A C 1
ATOM 729 O O . LEU A 1 88 ? 2.695 4.553 20.488 1.00 51.12 88 LEU A O 1
ATOM 733 N N . GLN A 1 89 ? 3.834 5.852 19.054 1.00 47.12 89 GLN A N 1
ATOM 734 C CA . GLN A 1 89 ? 4.470 6.694 20.078 1.00 47.12 89 GLN A CA 1
ATOM 735 C C . GLN A 1 89 ? 3.557 7.844 20.549 1.00 47.12 89 GLN A C 1
ATOM 737 O O . GLN A 1 89 ? 3.722 8.354 21.657 1.00 47.12 89 GLN A O 1
ATOM 742 N N . GLU A 1 90 ? 2.563 8.245 19.750 1.00 49.56 90 GLU A N 1
ATOM 743 C CA . GLU A 1 90 ? 1.670 9.360 20.101 1.00 49.56 90 GLU A CA 1
ATOM 744 C C . GLU A 1 90 ? 0.510 8.925 21.014 1.00 49.56 90 GLU A C 1
ATOM 746 O O . GLU A 1 90 ? 0.090 9.682 21.889 1.00 49.56 90 GLU A O 1
ATOM 751 N N . THR A 1 91 ? 0.026 7.683 20.899 1.00 48.56 91 THR A N 1
ATOM 752 C CA . THR A 1 91 ? -1.124 7.202 21.689 1.00 48.56 91 THR A CA 1
ATOM 753 C C . THR A 1 91 ? -0.796 6.826 23.137 1.00 48.56 91 THR A C 1
ATOM 755 O O . THR A 1 91 ? -1.711 6.686 23.944 1.00 48.56 91 THR A O 1
ATOM 758 N N . SER A 1 92 ? 0.483 6.670 23.497 1.00 49.09 92 SER A N 1
ATOM 759 C CA . SER A 1 92 ? 0.923 6.383 24.874 1.00 49.09 92 SER A CA 1
ATOM 760 C C . SER A 1 92 ? 1.099 7.631 25.750 1.00 49.09 92 SER A C 1
ATOM 762 O O . SER A 1 92 ? 1.474 7.504 26.911 1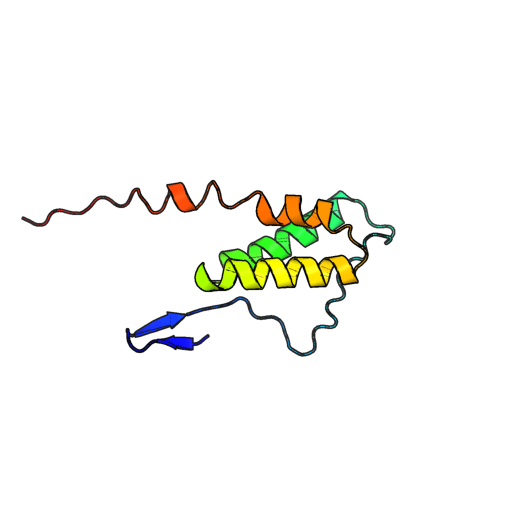.00 49.09 92 SER A O 1
ATOM 764 N N . SER A 1 93 ? 0.837 8.826 25.210 1.00 46.59 93 SER A N 1
ATOM 765 C CA . SER A 1 93 ? 1.136 10.111 25.863 1.00 46.59 93 SER A CA 1
ATOM 766 C C . SER A 1 93 ? -0.102 10.860 26.379 1.00 46.59 93 SER A C 1
ATOM 768 O O . SER A 1 93 ? 0.005 12.034 26.722 1.00 46.59 93 SER A O 1
ATOM 770 N N . VAL A 1 94 ? -1.283 10.228 26.438 1.00 52.19 94 VAL A N 1
ATOM 771 C CA . VAL A 1 94 ? -2.472 10.859 27.041 1.00 52.19 94 VAL A CA 1
ATOM 772 C C . VAL A 1 94 ? -2.275 10.915 28.563 1.00 52.19 94 VAL A C 1
ATOM 774 O O . VAL A 1 94 ? -2.186 9.854 29.183 1.00 52.19 94 VAL A O 1
ATOM 777 N N . PRO A 1 95 ? -2.213 12.102 29.199 1.00 43.91 95 PRO A N 1
ATOM 778 C CA . PRO A 1 95 ? -2.130 12.189 30.648 1.00 43.91 95 PRO A CA 1
ATOM 779 C C . PRO A 1 95 ? -3.428 11.651 31.243 1.00 43.91 95 PRO A C 1
ATOM 781 O O . PRO A 1 95 ? -4.516 12.141 30.930 1.00 43.91 95 PRO A O 1
ATOM 784 N N . THR A 1 96 ? -3.317 10.652 32.113 1.00 46.34 96 THR A N 1
ATOM 785 C CA . THR A 1 96 ? -4.376 10.290 33.051 1.00 46.34 96 THR A CA 1
ATOM 786 C C . THR A 1 96 ? -4.709 11.540 33.859 1.00 46.34 96 THR A C 1
ATOM 788 O O . THR A 1 96 ? -3.927 11.942 34.718 1.00 46.34 96 THR A O 1
ATOM 791 N N . ILE A 1 97 ? -5.841 12.185 33.571 1.00 58.31 97 ILE A N 1
ATOM 792 C CA . ILE A 1 97 ? -6.400 13.179 34.486 1.00 58.31 97 ILE A CA 1
ATOM 793 C C . ILE A 1 97 ? -6.862 12.376 35.702 1.00 58.31 97 ILE A C 1
ATOM 795 O O . ILE A 1 97 ? -7.905 11.725 35.672 1.00 58.31 97 ILE A O 1
ATOM 799 N N . VAL A 1 98 ? -6.011 12.337 36.727 1.00 50.91 98 VAL A N 1
ATOM 800 C CA . VAL A 1 98 ? -6.386 11.901 38.070 1.00 50.91 98 VAL A CA 1
ATOM 801 C C . VAL A 1 98 ? -7.425 12.912 38.541 1.00 50.91 98 VAL A C 1
ATOM 803 O O . VAL A 1 98 ? -7.129 14.100 38.636 1.00 50.91 98 VAL A O 1
ATOM 806 N N . GLY A 1 99 ? -8.663 12.452 38.695 1.00 57.62 99 GLY A N 1
ATOM 807 C CA . GLY A 1 99 ? -9.719 13.243 39.307 1.00 57.62 99 GLY A CA 1
ATOM 808 C C . GLY A 1 99 ? -9.525 13.258 40.816 1.00 57.62 99 GLY A C 1
ATOM 809 O O . GLY A 1 99 ? -9.467 12.184 41.415 1.00 57.62 99 GLY A O 1
ATOM 810 N N . ASP A 1 100 ? -9.453 14.465 41.371 1.00 45.62 100 ASP A N 1
ATOM 811 C CA . ASP A 1 100 ? -9.826 14.777 42.752 1.00 45.62 100 ASP A CA 1
ATOM 812 C C . ASP A 1 100 ? -11.213 15.442 42.741 1.00 45.62 100 ASP A C 1
ATOM 814 O O . ASP A 1 100 ? -11.461 16.270 41.827 1.00 45.62 100 ASP A O 1
#

Foldseek 3Di:
DDQDPVRDDFWFQDDPPPPPLDDQAPPDPDDPVVVLVVLVVQLCRGDVRGDPVCNVVSLVVSLVSRVVSVDDSVVSCCSNVVPPPPPVVVVVPDDDPPDD